Protein AF-A0A9W8E5V2-F1 (afdb_monomer_lite)

Foldseek 3Di:
DPDPVVVVVVLVVVLVVLVPCVPCPPVNLLVVLVVLLPDPDRDLCSLVSLLSSCVSPVVCLLSSLVSLLSVLVVVLVVPVSSLVSSLVSLVSSPPSNLVSLLVHPQVSNLVSCVVCVVVLVSNVVVLVPDDPVVCVVSVVVVVSSVVSVVVVVVPPPDD

Sequence (159 aa):
MEDSIGLKRTAEATTICFSMAEVYTSETLAVVLQQLTEQPKLPQLLLRHMIQSVTLHKSLTGFINGLLTRLITKKVWTLPVVWEGFIRCCDKIKPASFTTLFQLPPPQFTEVLTKCPSLIPDLQEYVANLPPAQLNRIQHLLSLLEAHTSSVTNTTGSK

Organism: NCBI:txid1520584

InterPro domains:
  IPR021850 Symplekin/Pta1 [PTHR15245] (2-148)
  IPR022075 Symplekin C-terminal [PF12295] (3-116)

Secondary structure (DSSP, 8-state):
---HHHHHHHHHHHHHHHT-TTTS-HHHHHHHHHHHHHSSS--TTHHHHHHHHHHH-GGGHHHHHHHHHHHHHTTGGGSHHHHHHHHHHHHHTTTTTHHHHTTS-HHHHHHHHHH-TTHHHHHHHHHHTS-HHHHHHHHHHHHHHHHHHHHHHTTS---

pLDDT: mean 75.38, std 14.84, range [33.12, 90.88]

Structure (mmCIF, N/CA/C/O backbone):
data_AF-A0A9W8E5V2-F1
#
_entry.id   AF-A0A9W8E5V2-F1
#
loop_
_atom_site.group_PDB
_atom_site.id
_atom_site.type_symbol
_atom_site.label_atom_id
_atom_site.label_alt_id
_atom_site.label_comp_id
_atom_site.label_asym_id
_atom_site.label_entity_id
_atom_site.label_seq_id
_atom_site.pdbx_PDB_ins_code
_atom_site.Cartn_x
_atom_site.Cartn_y
_atom_site.Cartn_z
_atom_site.occupancy
_atom_site.B_iso_or_equiv
_atom_site.auth_seq_id
_atom_site.auth_comp_id
_atom_site.auth_asym_id
_atom_site.auth_atom_id
_atom_site.pdbx_PDB_model_num
ATOM 1 N N . MET A 1 1 ? -8.021 -17.905 -18.586 1.00 36.31 1 MET A N 1
ATOM 2 C CA . MET A 1 1 ? -7.084 -18.774 -17.853 1.00 36.31 1 MET A CA 1
ATOM 3 C C . MET A 1 1 ? -5.707 -18.251 -18.213 1.00 36.31 1 MET A C 1
ATOM 5 O O . MET A 1 1 ? -5.207 -18.560 -19.281 1.00 36.31 1 MET A O 1
ATOM 9 N N . GLU A 1 2 ? -5.207 -17.277 -17.454 1.00 42.50 2 GLU A N 1
ATOM 10 C CA . GLU A 1 2 ? -3.866 -16.730 -17.684 1.00 42.50 2 GLU A CA 1
ATOM 11 C C . GLU A 1 2 ? -2.886 -17.779 -17.164 1.00 42.50 2 GLU A C 1
ATOM 13 O O . GLU A 1 2 ? -2.829 -18.054 -15.965 1.00 42.50 2 GLU A O 1
ATOM 18 N N . ASP A 1 3 ? -2.244 -18.470 -18.100 1.00 43.16 3 ASP A N 1
ATOM 19 C CA . ASP A 1 3 ? -1.488 -19.685 -17.841 1.00 43.16 3 ASP A CA 1
ATOM 20 C C . ASP A 1 3 ? -0.328 -19.397 -16.877 1.00 43.16 3 ASP A C 1
ATOM 22 O O . ASP A 1 3 ? 0.546 -18.558 -17.127 1.00 43.16 3 ASP A O 1
ATOM 26 N N . SER A 1 4 ? -0.352 -20.066 -15.726 1.00 48.00 4 SER A N 1
ATOM 27 C CA . SER A 1 4 ? 0.490 -19.794 -14.554 1.00 48.00 4 SER A CA 1
ATOM 28 C C . SER A 1 4 ? 1.993 -19.908 -14.853 1.00 48.00 4 SER A C 1
ATOM 30 O O . SER A 1 4 ? 2.825 -19.332 -14.149 1.00 48.00 4 SER A O 1
ATOM 32 N N . ILE A 1 5 ? 2.340 -20.626 -15.924 1.00 47.06 5 ILE A N 1
ATOM 33 C CA . ILE A 1 5 ? 3.703 -20.838 -16.418 1.00 47.06 5 ILE A CA 1
ATOM 34 C C . ILE A 1 5 ? 4.196 -19.625 -17.223 1.00 47.06 5 ILE A C 1
ATOM 36 O O . ILE A 1 5 ? 5.362 -19.238 -17.100 1.00 47.06 5 ILE A O 1
ATOM 40 N N . GLY A 1 6 ? 3.309 -18.976 -17.986 1.00 47.66 6 GLY A N 1
ATOM 41 C CA . GLY A 1 6 ? 3.611 -17.743 -18.717 1.00 47.66 6 GLY A CA 1
ATOM 42 C C . GLY A 1 6 ? 3.874 -16.582 -17.765 1.00 47.66 6 GLY A C 1
ATOM 43 O O . GLY A 1 6 ? 4.854 -15.865 -17.915 1.00 47.66 6 GLY A O 1
ATOM 44 N N . LEU A 1 7 ? 3.081 -16.482 -16.698 1.00 52.34 7 LEU A N 1
ATOM 45 C CA . LEU A 1 7 ? 3.163 -15.405 -15.712 1.00 52.34 7 LEU A CA 1
ATOM 46 C C . LEU A 1 7 ? 4.540 -15.328 -15.018 1.00 52.34 7 LEU A C 1
ATOM 48 O O . LEU A 1 7 ? 5.078 -14.244 -14.793 1.00 52.34 7 LEU A O 1
ATOM 52 N N . LYS A 1 8 ? 5.141 -16.486 -14.712 1.00 47.97 8 LYS A N 1
ATOM 53 C CA . LYS A 1 8 ? 6.468 -16.571 -14.082 1.00 47.97 8 LYS A CA 1
ATOM 54 C C . LYS A 1 8 ? 7.595 -16.220 -15.060 1.00 47.97 8 LYS A C 1
ATOM 56 O O . LYS A 1 8 ? 8.492 -15.469 -14.692 1.00 47.97 8 LYS A O 1
ATOM 61 N N . ARG A 1 9 ? 7.502 -16.683 -16.312 1.00 46.09 9 ARG A N 1
ATOM 62 C CA . ARG A 1 9 ? 8.473 -16.362 -17.373 1.00 46.09 9 ARG A CA 1
ATOM 63 C C . ARG A 1 9 ? 8.391 -14.904 -17.823 1.00 46.09 9 ARG A C 1
ATOM 65 O O . ARG A 1 9 ? 9.422 -14.288 -18.051 1.00 46.09 9 ARG A O 1
ATOM 72 N N . THR A 1 10 ? 7.191 -14.327 -17.896 1.00 49.00 10 THR A N 1
ATOM 73 C CA . THR A 1 10 ? 6.994 -12.895 -18.162 1.00 49.00 10 THR A CA 1
ATOM 74 C C . THR A 1 10 ? 7.559 -12.057 -17.025 1.00 49.00 10 THR A C 1
ATOM 76 O O . THR A 1 10 ? 8.243 -11.076 -17.294 1.00 49.00 10 THR A O 1
ATOM 79 N N . ALA A 1 11 ? 7.352 -12.457 -15.765 1.00 53.19 11 ALA A N 1
ATOM 80 C CA . ALA A 1 11 ? 7.976 -11.781 -14.632 1.00 53.19 11 ALA A CA 1
ATOM 81 C C . ALA A 1 11 ? 9.510 -11.815 -14.736 1.00 53.19 11 ALA A C 1
ATOM 83 O O . ALA A 1 11 ? 10.121 -10.760 -14.647 1.00 53.19 11 ALA A O 1
ATOM 84 N N . GLU A 1 12 ? 10.115 -12.977 -15.003 1.00 53.03 12 GLU A N 1
ATOM 85 C CA . GLU A 1 12 ? 11.573 -13.122 -15.162 1.00 53.03 12 GLU A CA 1
ATOM 86 C C . GLU A 1 12 ? 12.120 -12.324 -16.353 1.00 53.03 12 GLU A C 1
ATOM 88 O O . GLU A 1 12 ? 13.111 -11.614 -16.206 1.00 53.03 12 GLU A O 1
ATOM 93 N N . ALA A 1 13 ? 11.449 -12.361 -17.508 1.00 53.91 13 ALA A N 1
ATOM 94 C CA . ALA A 1 13 ? 11.829 -11.564 -18.673 1.00 53.91 13 ALA A CA 1
ATOM 95 C C . ALA A 1 13 ? 11.755 -10.063 -18.367 1.00 53.91 13 ALA A C 1
ATOM 97 O O . ALA A 1 13 ? 12.672 -9.320 -18.704 1.00 53.91 13 ALA A O 1
ATOM 98 N N . THR A 1 14 ? 10.714 -9.626 -17.653 1.00 56.97 14 THR A N 1
ATOM 99 C CA . THR A 1 14 ? 10.583 -8.224 -17.244 1.00 56.97 14 THR A CA 1
ATOM 100 C C . THR A 1 14 ? 11.678 -7.856 -16.240 1.00 56.97 14 THR A C 1
ATOM 102 O O . THR A 1 14 ? 12.272 -6.797 -16.378 1.00 56.97 14 THR A O 1
ATOM 105 N N . THR A 1 15 ? 12.024 -8.726 -15.281 1.00 56.84 15 THR A N 1
ATOM 106 C CA . THR A 1 15 ? 13.149 -8.532 -14.340 1.00 56.84 15 THR A CA 1
ATOM 107 C C . THR A 1 15 ? 14.497 -8.412 -15.059 1.00 56.84 15 THR A C 1
ATOM 109 O O . THR A 1 15 ? 15.323 -7.576 -14.687 1.00 56.84 15 THR A O 1
ATOM 112 N N . ILE A 1 16 ? 14.719 -9.201 -16.114 1.00 57.72 16 ILE A N 1
ATOM 113 C CA . ILE A 1 16 ? 15.921 -9.107 -16.953 1.00 57.72 16 ILE A CA 1
ATOM 114 C C . ILE A 1 16 ? 15.922 -7.781 -17.731 1.00 57.72 16 ILE A C 1
ATOM 116 O O . ILE A 1 16 ? 16.937 -7.091 -17.738 1.00 57.72 16 ILE A O 1
ATOM 120 N N . CYS A 1 17 ? 14.782 -7.364 -18.296 1.00 55.72 17 CYS A N 1
ATOM 121 C CA . CYS A 1 17 ? 14.640 -6.058 -18.951 1.00 55.72 17 CYS A CA 1
ATOM 122 C C . CYS A 1 17 ? 14.875 -4.891 -17.981 1.00 55.72 17 CYS A C 1
ATOM 124 O O . CYS A 1 17 ? 15.599 -3.958 -18.313 1.00 55.72 17 CYS A O 1
ATOM 126 N N . PHE A 1 18 ? 14.341 -4.974 -16.760 1.00 58.75 18 PHE A N 1
ATOM 127 C CA . PHE A 1 18 ? 14.597 -4.015 -15.684 1.00 58.75 18 PHE A CA 1
ATOM 128 C C . PHE A 1 18 ? 16.090 -3.937 -15.325 1.00 58.75 18 PHE A C 1
ATOM 130 O O . PHE A 1 18 ? 16.557 -2.881 -14.918 1.00 58.75 18 PHE A O 1
ATOM 137 N N . SER A 1 19 ? 16.853 -5.022 -15.501 1.00 56.47 19 SER A N 1
ATOM 138 C CA . SER A 1 19 ? 18.297 -5.049 -15.221 1.00 56.47 19 SER A CA 1
ATOM 139 C C . SER A 1 19 ? 19.146 -4.372 -16.312 1.00 56.47 19 SER A C 1
ATOM 141 O O . SER A 1 19 ? 20.334 -4.138 -16.096 1.00 56.47 19 SER A O 1
ATOM 143 N N . MET A 1 20 ? 18.561 -4.010 -17.463 1.00 56.78 20 MET A N 1
ATOM 144 C CA . MET A 1 20 ? 19.219 -3.224 -18.517 1.00 56.78 20 MET A CA 1
ATOM 145 C C . MET A 1 20 ? 18.978 -1.722 -18.298 1.00 56.78 20 MET A C 1
ATOM 147 O O . MET A 1 20 ? 18.173 -1.088 -18.984 1.00 56.78 20 MET A O 1
ATOM 151 N N . ALA A 1 21 ? 19.703 -1.150 -17.332 1.00 52.97 21 ALA A N 1
ATOM 152 C CA . ALA A 1 21 ? 19.577 0.248 -16.905 1.00 52.97 21 ALA A CA 1
ATOM 153 C C . ALA A 1 21 ? 19.885 1.296 -18.000 1.00 52.97 21 ALA A C 1
ATOM 155 O O . ALA A 1 21 ? 19.524 2.460 -17.845 1.00 52.97 21 ALA A O 1
ATOM 156 N N . GLU A 1 22 ? 20.517 0.894 -19.108 1.00 51.34 22 GLU A N 1
ATOM 157 C CA . GLU A 1 22 ? 20.819 1.764 -20.258 1.00 51.34 22 GLU A CA 1
ATOM 158 C C . GLU A 1 22 ? 19.613 1.993 -21.192 1.00 51.34 22 GLU A C 1
ATOM 160 O O . GLU A 1 22 ? 19.596 2.961 -21.945 1.00 51.34 22 GLU A O 1
ATOM 165 N N . VAL A 1 23 ? 18.584 1.133 -21.133 1.00 54.25 23 VAL A N 1
ATOM 166 C CA . VAL A 1 23 ? 17.399 1.192 -22.019 1.00 54.25 23 VAL A CA 1
ATOM 167 C C . VAL A 1 23 ? 16.099 1.368 -21.224 1.00 54.25 23 VAL A C 1
ATOM 169 O O . VAL A 1 23 ? 15.190 2.071 -21.661 1.00 54.25 23 VAL A O 1
ATOM 172 N N . TYR A 1 24 ? 16.008 0.781 -20.027 1.00 55.44 24 TYR A N 1
ATOM 173 C CA . TYR A 1 24 ? 14.836 0.879 -19.152 1.00 55.44 24 TYR A CA 1
ATOM 174 C C . TYR A 1 24 ? 15.073 1.883 -18.021 1.00 55.44 24 TYR A C 1
ATOM 176 O O . TYR A 1 24 ? 15.267 1.524 -16.861 1.00 55.44 24 TYR A O 1
ATOM 184 N N . THR A 1 25 ? 15.045 3.168 -18.371 1.00 66.06 25 THR A N 1
ATOM 185 C CA . THR A 1 25 ? 15.109 4.265 -17.396 1.00 66.06 25 THR A CA 1
ATOM 186 C C . THR A 1 25 ? 13.879 4.275 -16.484 1.00 66.06 25 THR A C 1
ATOM 188 O O . THR A 1 25 ? 12.804 3.784 -16.840 1.00 66.06 25 THR A O 1
ATOM 191 N N . SER A 1 26 ? 14.004 4.897 -15.308 1.00 64.25 26 SER A N 1
ATOM 192 C CA . SER A 1 26 ? 12.905 5.063 -14.345 1.00 64.25 26 SER A CA 1
ATOM 193 C C . SER A 1 26 ? 11.632 5.667 -14.955 1.00 64.25 26 SER A C 1
ATOM 195 O O . SER A 1 26 ? 10.534 5.345 -14.509 1.00 64.25 26 SER A O 1
ATOM 197 N N . GLU A 1 27 ? 11.761 6.497 -15.991 1.00 68.50 27 GLU A N 1
ATOM 198 C CA . GLU A 1 27 ? 10.636 7.101 -16.716 1.00 68.50 27 GLU A CA 1
ATOM 199 C C . GLU A 1 27 ? 9.842 6.072 -17.524 1.00 68.50 27 GLU A C 1
ATOM 201 O O . GLU A 1 27 ? 8.620 6.002 -17.398 1.00 68.50 27 GLU A O 1
ATOM 206 N N . THR A 1 28 ? 10.518 5.206 -18.282 1.00 70.38 28 THR A N 1
ATOM 207 C CA . THR A 1 28 ? 9.859 4.137 -19.049 1.00 70.38 28 THR A CA 1
ATOM 208 C C . THR A 1 28 ? 9.110 3.184 -18.119 1.00 70.38 28 THR A C 1
ATOM 210 O O . THR A 1 28 ? 7.968 2.804 -18.383 1.00 70.38 28 THR A O 1
ATOM 213 N N . LEU A 1 29 ? 9.712 2.853 -16.974 1.00 68.38 29 LEU A N 1
ATOM 214 C CA . LEU A 1 29 ? 9.083 2.002 -15.962 1.00 68.38 29 LEU A CA 1
ATOM 215 C C . LEU A 1 29 ? 7.855 2.665 -15.341 1.00 68.38 29 LEU A C 1
ATOM 217 O O . LEU A 1 29 ? 6.833 2.006 -15.141 1.00 68.38 29 LEU A O 1
ATOM 221 N N . ALA A 1 30 ? 7.934 3.969 -15.070 1.00 72.12 30 ALA A N 1
ATOM 222 C CA . ALA A 1 30 ? 6.809 4.734 -14.558 1.00 72.12 30 ALA A CA 1
ATOM 223 C C . ALA A 1 30 ? 5.637 4.737 -15.552 1.00 72.12 30 ALA A C 1
ATOM 225 O O . ALA A 1 30 ? 4.508 4.439 -15.159 1.00 72.12 30 ALA A O 1
ATOM 226 N N . VAL A 1 31 ? 5.899 4.976 -16.841 1.00 75.62 31 VAL A N 1
ATOM 227 C CA . VAL A 1 31 ? 4.868 4.952 -17.893 1.00 75.62 31 VAL A CA 1
ATOM 228 C C . VAL A 1 31 ? 4.202 3.578 -17.986 1.00 75.62 31 VAL A C 1
ATOM 230 O O . VAL A 1 31 ? 2.975 3.492 -17.985 1.00 75.62 31 VAL A O 1
ATOM 233 N N . VAL A 1 32 ? 4.981 2.492 -17.994 1.00 75.12 32 VAL A N 1
ATOM 234 C CA . VAL A 1 32 ? 4.433 1.126 -18.060 1.00 75.12 32 VAL A CA 1
ATOM 235 C C . VAL A 1 32 ? 3.567 0.817 -16.836 1.00 75.12 32 VAL A C 1
ATOM 237 O O . VAL A 1 32 ? 2.441 0.341 -16.978 1.00 75.12 32 VAL A O 1
ATOM 240 N N . LEU A 1 33 ? 4.040 1.121 -15.625 1.00 76.94 33 LEU A N 1
ATOM 241 C CA . LEU A 1 33 ? 3.274 0.882 -14.397 1.00 76.94 33 LEU A CA 1
ATOM 242 C C . LEU A 1 33 ? 2.001 1.735 -14.323 1.00 76.94 33 LEU A C 1
ATOM 244 O O . LEU A 1 33 ? 0.974 1.256 -13.835 1.00 76.94 33 LEU A O 1
ATOM 248 N N . GLN A 1 34 ? 2.042 2.969 -14.828 1.00 79.06 34 GLN A N 1
ATOM 249 C CA . GLN A 1 34 ? 0.863 3.823 -14.947 1.00 79.06 34 GLN A CA 1
ATOM 250 C C . GLN A 1 34 ? -0.163 3.215 -15.904 1.00 79.06 34 GLN A C 1
ATOM 252 O O . GLN A 1 34 ? -1.298 2.986 -15.490 1.00 79.06 34 GLN A O 1
ATOM 257 N N . GLN A 1 35 ? 0.255 2.847 -17.117 1.00 76.06 35 GLN A N 1
ATOM 258 C CA . GLN A 1 35 ? -0.611 2.219 -18.118 1.00 76.06 35 GLN A CA 1
ATOM 259 C C . GLN A 1 35 ? -1.267 0.941 -17.582 1.00 76.06 35 GLN A C 1
ATOM 261 O O . GLN A 1 35 ? -2.478 0.766 -17.699 1.00 76.06 35 GLN A O 1
ATOM 266 N N . LEU A 1 36 ? -0.503 0.077 -16.903 1.00 75.12 36 LEU A N 1
ATOM 267 C CA . LEU A 1 36 ? -1.040 -1.138 -16.278 1.00 75.12 36 LEU A CA 1
ATOM 268 C C . LEU A 1 36 ? -2.050 -0.834 -15.157 1.00 75.12 36 LEU A C 1
ATOM 270 O O . LEU A 1 36 ? -3.004 -1.586 -14.964 1.00 75.12 36 LEU A O 1
ATOM 274 N N . THR A 1 37 ? -1.863 0.268 -14.425 1.00 77.38 37 THR A N 1
ATOM 275 C CA . THR A 1 37 ? -2.801 0.722 -13.385 1.00 77.38 37 THR A CA 1
ATOM 276 C C . THR A 1 37 ? -4.083 1.295 -13.993 1.00 77.38 37 THR A C 1
ATOM 278 O O . THR A 1 37 ? -5.147 1.231 -13.373 1.00 77.38 37 THR A O 1
ATOM 281 N N . GLU A 1 38 ? -4.015 1.844 -15.205 1.00 77.62 38 GLU A N 1
ATOM 282 C CA . GLU A 1 38 ? -5.143 2.448 -15.918 1.00 77.62 38 GLU A CA 1
ATOM 283 C C . GLU A 1 38 ? -6.005 1.430 -16.672 1.00 77.62 38 GLU A C 1
ATOM 285 O O . GLU A 1 38 ? -7.177 1.714 -16.918 1.00 77.62 38 GLU A O 1
ATOM 290 N N . GLN A 1 39 ? -5.500 0.216 -16.920 1.00 72.38 39 GLN A N 1
ATOM 291 C CA . GLN A 1 39 ? -6.265 -0.844 -17.578 1.00 72.38 39 GLN A CA 1
ATOM 292 C C . GLN A 1 39 ? -7.617 -1.139 -16.885 1.00 72.38 39 GLN A C 1
ATOM 294 O O . GLN A 1 39 ? -7.733 -1.059 -15.651 1.00 72.38 39 GLN A O 1
ATOM 299 N N . PRO A 1 40 ? -8.658 -1.503 -17.666 1.00 66.56 40 PRO A N 1
ATOM 300 C CA . PRO A 1 40 ? -9.995 -1.792 -17.140 1.00 66.56 40 PRO A CA 1
ATOM 301 C C . PRO A 1 40 ? -10.026 -3.057 -16.272 1.00 66.56 40 PRO A C 1
ATOM 303 O O . PRO A 1 40 ? -10.823 -3.148 -15.342 1.00 66.56 40 PRO A O 1
ATOM 306 N N . LYS A 1 41 ? -9.136 -4.019 -16.542 1.00 70.31 41 LYS A N 1
ATOM 307 C CA . LYS A 1 41 ? -8.864 -5.168 -15.673 1.00 70.31 41 LYS A CA 1
ATOM 308 C C . LYS A 1 41 ? -7.447 -5.025 -15.140 1.00 70.31 41 LYS A C 1
ATOM 310 O O . LYS A 1 41 ? -6.512 -4.938 -15.927 1.00 70.31 41 LYS A O 1
ATOM 315 N N . LEU A 1 42 ? -7.299 -4.987 -13.817 1.00 70.62 42 LEU A N 1
ATOM 316 C CA . LEU A 1 42 ? -5.983 -4.876 -13.195 1.00 70.62 42 LEU A CA 1
ATOM 317 C C . LEU A 1 42 ? -5.196 -6.176 -13.423 1.00 70.62 42 LEU A C 1
ATOM 319 O O . LEU A 1 42 ? -5.685 -7.243 -13.038 1.00 70.62 42 LEU A O 1
ATOM 323 N N . PRO A 1 43 ? -3.991 -6.112 -14.013 1.00 73.12 43 PRO A N 1
ATOM 324 C CA . PRO A 1 43 ? -3.185 -7.303 -14.222 1.00 73.12 43 PRO A CA 1
ATOM 325 C C . PRO A 1 43 ? -2.736 -7.865 -12.871 1.00 73.12 43 PRO A C 1
ATOM 327 O O . PRO A 1 43 ? -2.250 -7.130 -12.009 1.00 73.12 43 PRO A O 1
ATOM 330 N N . GLN A 1 44 ? -2.865 -9.181 -12.680 1.00 67.81 44 GLN A N 1
ATOM 331 C CA . GLN A 1 44 ? -2.606 -9.833 -11.386 1.00 67.81 44 GLN A CA 1
ATOM 332 C C . GLN A 1 44 ? -1.175 -9.615 -10.868 1.00 67.81 44 GLN A C 1
ATOM 334 O O . GLN A 1 44 ? -0.935 -9.599 -9.663 1.00 67.81 44 GLN A O 1
ATOM 339 N N . LEU A 1 45 ? -0.216 -9.410 -11.774 1.00 69.69 45 LEU A N 1
ATOM 340 C CA . LEU A 1 45 ? 1.180 -9.162 -11.432 1.00 69.69 45 LEU A CA 1
ATOM 341 C C . LEU A 1 45 ? 1.523 -7.695 -11.160 1.00 69.69 45 LEU A C 1
ATOM 343 O O . LEU A 1 45 ? 2.678 -7.424 -10.830 1.00 69.69 45 LEU A O 1
ATOM 347 N N . LEU A 1 46 ? 0.598 -6.743 -11.323 1.00 75.56 46 LEU A N 1
ATOM 348 C CA . LEU A 1 46 ? 0.893 -5.305 -11.234 1.00 75.56 46 LEU A CA 1
ATOM 349 C C . LEU A 1 46 ? 1.726 -4.967 -9.993 1.00 75.56 46 LEU A C 1
ATOM 351 O O . LEU A 1 46 ? 2.784 -4.352 -10.081 1.00 75.56 46 LEU A O 1
ATOM 355 N N . LEU A 1 47 ? 1.298 -5.472 -8.842 1.00 78.69 47 LEU A N 1
ATOM 356 C CA . LEU A 1 47 ? 1.941 -5.194 -7.563 1.00 78.69 47 LEU A CA 1
ATOM 357 C C . LEU A 1 47 ? 3.265 -5.929 -7.374 1.00 78.69 47 LEU A C 1
ATOM 359 O O . LEU A 1 47 ? 4.163 -5.402 -6.724 1.00 78.69 47 LEU A O 1
ATOM 363 N N . ARG A 1 48 ? 3.444 -7.102 -7.997 1.00 75.38 48 ARG A N 1
ATOM 364 C CA . ARG A 1 48 ? 4.759 -7.751 -8.047 1.00 75.38 48 ARG A CA 1
ATOM 365 C C . ARG A 1 48 ? 5.745 -6.898 -8.850 1.00 75.38 48 ARG A C 1
ATOM 367 O O . ARG A 1 48 ? 6.896 -6.780 -8.441 1.00 75.38 48 ARG A O 1
ATOM 374 N N . HIS A 1 49 ? 5.314 -6.293 -9.957 1.00 76.31 49 HIS A N 1
ATOM 375 C CA . HIS A 1 49 ? 6.158 -5.373 -10.724 1.00 76.31 49 HIS A CA 1
ATOM 376 C C . HIS A 1 49 ? 6.474 -4.109 -9.920 1.00 76.31 49 HIS A C 1
ATOM 378 O O . HIS A 1 49 ? 7.640 -3.754 -9.818 1.00 76.31 49 HIS A O 1
ATOM 384 N N . MET A 1 50 ? 5.486 -3.504 -9.251 1.00 78.38 50 MET A N 1
ATOM 385 C CA . MET A 1 50 ? 5.707 -2.337 -8.384 1.00 78.38 50 MET A CA 1
ATOM 386 C C . MET A 1 50 ? 6.730 -2.616 -7.269 1.00 78.38 50 MET A C 1
ATOM 388 O O . MET A 1 50 ? 7.663 -1.838 -7.087 1.00 78.38 50 MET A O 1
ATOM 392 N N . ILE A 1 51 ? 6.609 -3.749 -6.564 1.00 80.38 51 ILE A N 1
ATOM 393 C CA . ILE A 1 51 ? 7.559 -4.145 -5.508 1.00 80.38 51 ILE A CA 1
ATOM 394 C C . ILE A 1 51 ? 8.976 -4.320 -6.076 1.00 80.38 51 ILE A C 1
ATOM 396 O O . ILE A 1 51 ? 9.946 -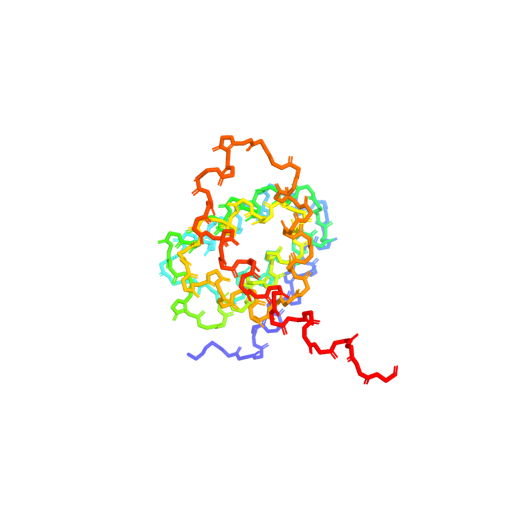3.852 -5.475 1.00 80.38 51 ILE A O 1
ATOM 400 N N . GLN A 1 52 ? 9.109 -4.973 -7.234 1.00 76.44 52 GLN A N 1
ATOM 401 C CA . GLN A 1 52 ? 10.406 -5.158 -7.891 1.00 76.44 52 GLN A CA 1
ATOM 402 C C . GLN A 1 52 ? 11.015 -3.824 -8.335 1.00 76.44 52 GLN A C 1
ATOM 404 O O . GLN A 1 52 ? 12.185 -3.572 -8.054 1.00 76.44 52 GLN A O 1
ATOM 409 N N . SER A 1 53 ? 10.223 -2.936 -8.939 1.00 74.00 53 SER A N 1
ATOM 410 C CA . SER A 1 53 ? 10.692 -1.620 -9.377 1.00 74.00 53 SER A CA 1
ATOM 411 C C . SER A 1 53 ? 11.200 -0.765 -8.214 1.00 74.00 53 SER A C 1
ATOM 413 O O . SER A 1 53 ? 12.235 -0.129 -8.362 1.00 74.00 53 SER A O 1
ATOM 415 N N . VAL A 1 54 ? 10.556 -0.790 -7.038 1.00 76.94 54 VAL A N 1
ATOM 416 C CA . VAL A 1 54 ? 11.059 -0.062 -5.848 1.00 76.94 54 VAL A CA 1
ATOM 417 C C . VAL A 1 54 ? 12.273 -0.742 -5.214 1.00 76.94 54 VAL A C 1
ATOM 419 O O . VAL A 1 54 ? 13.094 -0.092 -4.564 1.00 76.94 54 VAL A O 1
ATOM 422 N N . THR A 1 55 ? 12.405 -2.057 -5.381 1.00 77.94 55 THR A N 1
ATOM 423 C CA . THR A 1 55 ? 13.596 -2.782 -4.922 1.00 77.94 55 THR A CA 1
ATOM 424 C C . THR A 1 55 ? 14.815 -2.398 -5.757 1.00 77.94 55 THR A C 1
ATOM 426 O O . THR A 1 55 ? 15.888 -2.208 -5.192 1.00 77.94 55 THR A O 1
ATOM 429 N N . LEU A 1 56 ? 14.631 -2.216 -7.067 1.00 73.81 56 LEU A N 1
ATOM 430 C CA . LEU A 1 56 ? 15.696 -1.845 -7.995 1.00 73.81 56 LEU A CA 1
ATOM 431 C C . LEU A 1 56 ? 15.986 -0.335 -8.010 1.00 73.81 56 LEU A C 1
ATOM 433 O O . LEU A 1 56 ? 17.142 0.076 -7.986 1.00 73.81 56 LEU A O 1
ATOM 437 N N . HIS A 1 57 ? 14.945 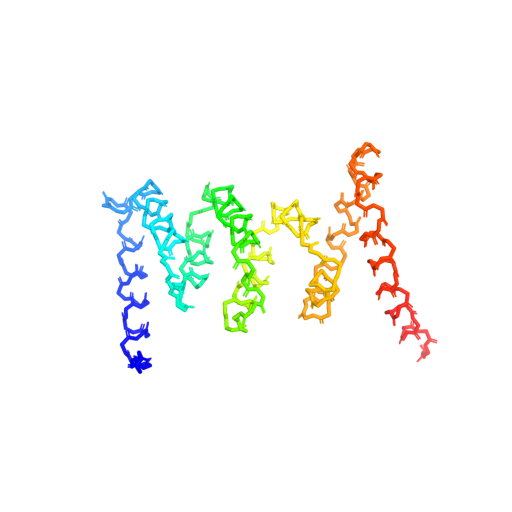0.500 -7.999 1.00 74.25 57 HIS A N 1
ATOM 438 C CA . HIS A 1 57 ? 15.047 1.957 -8.067 1.00 74.25 57 HIS A CA 1
ATOM 439 C C . HIS A 1 57 ? 14.253 2.613 -6.938 1.00 74.25 57 HIS A C 1
ATOM 441 O O . HIS A 1 57 ? 13.056 2.890 -7.050 1.00 74.25 57 HIS A O 1
ATOM 447 N N . LYS A 1 58 ? 14.944 2.939 -5.843 1.00 77.31 58 LYS A N 1
ATOM 448 C CA . LYS A 1 58 ? 14.344 3.619 -4.682 1.00 77.31 58 LYS A CA 1
ATOM 449 C C . LYS A 1 58 ? 13.742 4.988 -5.022 1.00 77.31 58 LYS A C 1
ATOM 451 O O . LYS A 1 58 ? 12.799 5.404 -4.351 1.00 77.31 58 LYS A O 1
ATOM 456 N N . SER A 1 59 ? 14.213 5.649 -6.082 1.00 79.00 59 SER A N 1
ATOM 457 C CA . SER A 1 59 ? 13.660 6.914 -6.591 1.00 79.00 59 SER A CA 1
ATOM 458 C C . SER A 1 59 ?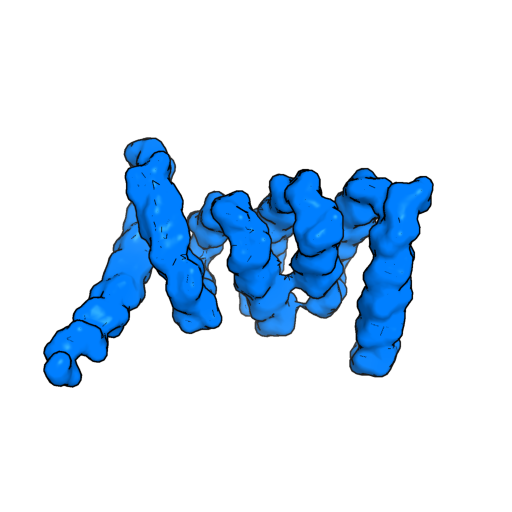 12.187 6.812 -7.013 1.00 79.00 59 SER A C 1
ATOM 460 O O . SER A 1 59 ? 11.461 7.799 -6.933 1.00 79.00 59 SER A O 1
ATOM 462 N N . LEU A 1 60 ? 11.706 5.620 -7.387 1.00 75.94 60 LEU A N 1
ATOM 463 C CA . LEU A 1 60 ? 10.315 5.397 -7.796 1.00 75.94 60 LEU A CA 1
ATOM 464 C C . LEU A 1 60 ? 9.333 5.302 -6.622 1.00 75.94 60 LEU A C 1
ATOM 466 O O . LEU A 1 60 ? 8.125 5.276 -6.844 1.00 75.94 60 LEU A O 1
ATOM 470 N N . THR A 1 61 ? 9.811 5.285 -5.375 1.00 84.19 61 THR A N 1
ATOM 471 C CA . THR A 1 61 ? 8.975 5.118 -4.174 1.00 84.19 61 THR A CA 1
ATOM 472 C C . THR A 1 61 ? 7.784 6.083 -4.136 1.00 84.19 61 THR A C 1
ATOM 474 O O . THR A 1 61 ? 6.650 5.655 -3.917 1.00 84.19 61 THR A O 1
ATOM 477 N N . GLY A 1 62 ? 8.012 7.374 -4.407 1.00 83.50 62 GLY A N 1
ATOM 478 C CA . GLY A 1 62 ? 6.945 8.382 -4.414 1.00 83.50 62 GLY A CA 1
ATOM 479 C C . GLY A 1 62 ? 5.926 8.169 -5.536 1.00 83.50 62 GLY A C 1
ATOM 480 O O . GLY A 1 62 ? 4.720 8.274 -5.313 1.00 83.50 62 GLY A O 1
ATOM 481 N N . PHE A 1 63 ? 6.397 7.791 -6.726 1.00 82.88 63 PHE A N 1
ATOM 482 C CA . PHE A 1 63 ? 5.535 7.488 -7.867 1.00 82.88 63 PHE A CA 1
ATOM 483 C C . PHE A 1 63 ? 4.642 6.268 -7.596 1.00 82.88 63 PHE A C 1
ATOM 485 O O . PHE A 1 63 ? 3.430 6.322 -7.804 1.00 82.88 63 PHE A O 1
ATOM 492 N N . ILE A 1 64 ? 5.219 5.193 -7.051 1.00 85.88 64 ILE A N 1
ATOM 493 C CA . ILE A 1 64 ? 4.475 3.987 -6.675 1.00 85.88 64 ILE A CA 1
ATOM 494 C C . ILE A 1 64 ? 3.451 4.295 -5.590 1.00 85.88 64 ILE A C 1
ATOM 496 O O . ILE A 1 64 ? 2.314 3.850 -5.706 1.00 85.88 64 ILE A O 1
ATOM 500 N N . ASN A 1 65 ? 3.798 5.107 -4.589 1.00 88.00 65 ASN A N 1
ATOM 501 C CA . ASN A 1 65 ? 2.832 5.547 -3.585 1.00 88.00 65 ASN A CA 1
ATOM 502 C C . ASN A 1 65 ? 1.626 6.276 -4.217 1.00 88.00 65 ASN A C 1
ATOM 504 O O . ASN A 1 65 ? 0.477 6.038 -3.838 1.00 88.00 65 ASN A O 1
ATOM 508 N N . GLY A 1 66 ? 1.872 7.098 -5.243 1.00 87.12 66 GLY A N 1
ATOM 509 C CA . GLY A 1 66 ? 0.819 7.730 -6.040 1.00 87.12 66 GLY A CA 1
ATOM 510 C C . GLY A 1 66 ? -0.060 6.723 -6.793 1.00 87.12 66 GLY A C 1
ATOM 511 O O . GLY A 1 66 ? -1.284 6.868 -6.815 1.00 87.12 66 GLY A O 1
ATOM 512 N N . LEU A 1 67 ? 0.526 5.665 -7.364 1.00 87.38 67 LEU A N 1
ATOM 513 C CA . LEU A 1 67 ? -0.242 4.586 -7.997 1.00 87.38 67 LEU A CA 1
ATOM 514 C C . LEU A 1 67 ? -1.064 3.789 -6.975 1.00 87.38 67 LEU A C 1
ATOM 516 O O . LEU A 1 67 ? -2.237 3.522 -7.230 1.00 87.38 67 LEU A O 1
ATOM 520 N N . LEU A 1 68 ? -0.502 3.472 -5.804 1.00 87.94 68 LEU A N 1
ATOM 521 C CA . LEU A 1 68 ? -1.231 2.819 -4.712 1.00 87.94 68 LEU A CA 1
ATOM 522 C C . LEU A 1 68 ? -2.438 3.659 -4.271 1.00 87.94 68 LEU A C 1
ATOM 524 O O . LEU A 1 68 ? -3.526 3.118 -4.096 1.00 87.94 68 LEU A O 1
ATOM 528 N N . THR A 1 69 ? -2.293 4.983 -4.182 1.00 88.38 69 THR A N 1
ATOM 529 C CA . THR A 1 69 ? -3.423 5.878 -3.880 1.00 88.38 69 THR A CA 1
ATOM 530 C C . THR A 1 69 ? -4.542 5.747 -4.922 1.00 88.38 69 THR A C 1
ATOM 532 O O . THR A 1 69 ? -5.712 5.625 -4.568 1.00 88.38 69 THR A O 1
ATOM 535 N N . ARG A 1 70 ? -4.209 5.673 -6.218 1.00 86.88 70 ARG A N 1
ATOM 536 C CA . ARG A 1 70 ? -5.208 5.448 -7.285 1.00 86.88 70 ARG A CA 1
ATOM 537 C C . ARG A 1 70 ? -5.868 4.069 -7.192 1.00 86.88 70 ARG A C 1
ATOM 539 O O . ARG A 1 70 ? -7.056 3.928 -7.487 1.00 86.88 70 ARG A O 1
ATOM 546 N N . LEU A 1 71 ? -5.118 3.048 -6.773 1.00 85.25 71 LEU A N 1
ATOM 547 C CA . LEU A 1 71 ? -5.646 1.699 -6.555 1.00 85.25 71 LEU A CA 1
ATOM 548 C C . LEU A 1 71 ? -6.717 1.670 -5.450 1.00 85.25 71 LEU A C 1
ATOM 550 O O . LEU A 1 71 ? -7.698 0.935 -5.581 1.00 85.25 71 LEU A O 1
ATOM 554 N N . ILE A 1 72 ? -6.603 2.512 -4.417 1.00 87.69 72 ILE A N 1
ATOM 555 C CA . ILE A 1 72 ? -7.655 2.667 -3.396 1.00 87.69 72 ILE A CA 1
ATOM 556 C C . ILE A 1 72 ? -8.968 3.118 -4.044 1.00 87.69 72 ILE A C 1
ATOM 558 O O . ILE A 1 72 ? -10.012 2.515 -3.797 1.00 87.69 72 ILE A O 1
ATOM 562 N N . THR A 1 73 ? -8.928 4.111 -4.939 1.00 85.69 73 THR A N 1
ATOM 563 C CA . THR A 1 73 ? -10.122 4.592 -5.658 1.00 85.69 73 THR A CA 1
ATOM 564 C C . THR A 1 73 ? -10.765 3.497 -6.515 1.00 85.69 73 THR A C 1
ATOM 566 O O . THR A 1 73 ? -11.987 3.453 -6.650 1.00 85.69 73 THR A O 1
ATOM 569 N N . LYS A 1 74 ? -9.963 2.561 -7.043 1.00 83.56 74 LYS A N 1
ATOM 570 C CA . LYS A 1 74 ? -10.433 1.385 -7.797 1.00 83.56 74 LYS A CA 1
ATOM 571 C C . LYS A 1 74 ? -10.917 0.219 -6.918 1.00 83.56 74 LYS A C 1
ATOM 573 O O . LYS A 1 74 ? -11.268 -0.826 -7.459 1.00 83.56 74 LYS A O 1
ATOM 578 N N . LYS A 1 75 ? -10.967 0.371 -5.589 1.00 85.19 75 LYS A N 1
ATOM 579 C CA . LYS A 1 75 ? -11.409 -0.663 -4.636 1.00 85.19 75 LYS A CA 1
ATOM 580 C C . LYS A 1 75 ? -10.656 -1.990 -4.793 1.00 85.19 75 LYS A C 1
ATOM 582 O O . LYS A 1 75 ? -11.267 -3.058 -4.879 1.00 85.19 75 LYS A O 1
ATOM 587 N N . VAL A 1 76 ? -9.322 -1.940 -4.814 1.00 86.25 76 VAL A N 1
ATOM 588 C CA . VAL A 1 76 ? -8.471 -3.138 -4.991 1.00 86.25 76 VAL A CA 1
ATOM 589 C C . VAL A 1 76 ? -8.708 -4.261 -3.983 1.00 86.25 76 VAL A C 1
ATOM 591 O O . VAL A 1 76 ? -8.434 -5.413 -4.300 1.00 86.25 76 VAL A O 1
ATOM 594 N N . TRP A 1 77 ? -9.272 -3.960 -2.812 1.00 88.00 77 TRP A N 1
ATOM 595 C CA . TRP A 1 77 ? -9.671 -4.960 -1.814 1.00 88.00 77 TRP A CA 1
ATOM 596 C C . TRP A 1 77 ? -10.746 -5.942 -2.306 1.00 88.00 77 TRP A C 1
ATOM 598 O O . TRP A 1 77 ? -10.936 -6.992 -1.706 1.00 88.00 77 TRP A O 1
ATOM 608 N N . THR A 1 78 ? -11.438 -5.644 -3.409 1.00 86.75 78 THR A N 1
ATOM 609 C CA . THR A 1 78 ? -12.378 -6.582 -4.054 1.00 86.75 78 THR A CA 1
ATOM 610 C C . THR A 1 78 ? -11.677 -7.756 -4.746 1.00 86.75 78 THR A C 1
ATOM 612 O O . THR A 1 78 ? -12.309 -8.774 -5.025 1.00 86.75 78 THR A O 1
ATOM 615 N N . LEU A 1 79 ? -10.373 -7.634 -5.014 1.00 84.88 79 LEU A N 1
ATOM 616 C CA . LEU A 1 79 ? -9.558 -8.642 -5.682 1.00 84.88 79 LEU A CA 1
ATOM 617 C C . LEU A 1 79 ? -8.511 -9.178 -4.693 1.00 84.88 79 LEU A C 1
ATOM 619 O O . LEU A 1 79 ? -7.492 -8.521 -4.490 1.00 84.88 79 LEU A O 1
ATOM 623 N N . PRO A 1 80 ? -8.686 -10.373 -4.102 1.00 83.69 80 PRO A N 1
ATOM 624 C CA . PRO A 1 80 ? -7.856 -10.835 -2.984 1.00 83.69 80 PRO A CA 1
ATOM 625 C C . PRO A 1 80 ? -6.363 -10.944 -3.329 1.00 83.69 80 PRO A C 1
ATOM 627 O O . PRO A 1 80 ? -5.512 -10.584 -2.520 1.00 83.69 80 PRO A O 1
ATOM 630 N N . VAL A 1 81 ? -6.035 -11.371 -4.554 1.00 83.25 81 VAL A N 1
ATOM 631 C CA . VAL A 1 81 ? -4.644 -11.491 -5.030 1.00 83.25 81 VAL A CA 1
ATOM 632 C C . VAL A 1 81 ? -3.969 -10.120 -5.149 1.00 83.25 81 VAL A C 1
ATOM 634 O O . VAL A 1 81 ? -2.830 -9.936 -4.723 1.00 83.25 81 VAL A O 1
ATOM 637 N N . VAL A 1 82 ? -4.682 -9.139 -5.710 1.00 83.62 82 VAL A N 1
ATOM 638 C CA . VAL A 1 82 ? -4.197 -7.757 -5.842 1.00 83.62 82 VAL A CA 1
ATOM 639 C C . VAL A 1 82 ? -4.122 -7.117 -4.459 1.00 83.62 82 VAL A C 1
ATOM 641 O O . VAL A 1 82 ? -3.151 -6.456 -4.126 1.00 83.62 82 VAL A O 1
ATOM 644 N N . TRP A 1 83 ? -5.101 -7.358 -3.601 1.00 89.25 83 TRP A N 1
ATOM 645 C CA . TRP A 1 83 ? -5.101 -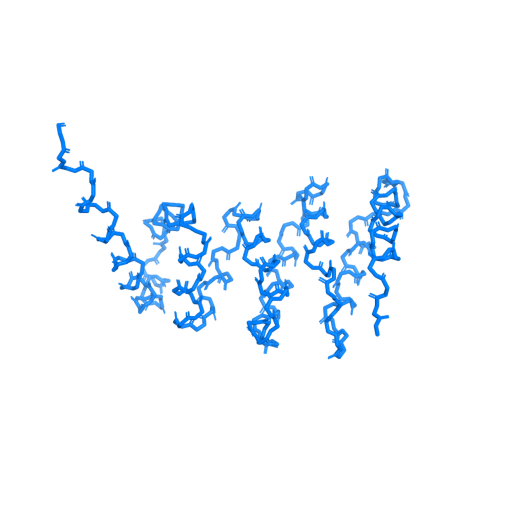6.817 -2.253 1.00 89.25 83 TRP A CA 1
ATOM 646 C C . TRP A 1 83 ? -3.907 -7.292 -1.418 1.00 89.25 83 TRP A C 1
ATOM 648 O O . TRP A 1 83 ? -3.243 -6.487 -0.767 1.00 89.25 83 TRP A O 1
ATOM 658 N N . GLU A 1 84 ? -3.547 -8.572 -1.505 1.00 87.00 84 GLU A N 1
ATOM 659 C CA . GLU A 1 84 ? -2.357 -9.081 -0.824 1.00 87.00 84 GLU A CA 1
ATOM 660 C C . GLU A 1 84 ? -1.070 -8.416 -1.339 1.00 87.00 84 GLU A C 1
ATOM 662 O O . GLU A 1 84 ? -0.207 -8.015 -0.554 1.00 87.00 84 GLU A O 1
ATOM 667 N N . GLY A 1 85 ? -0.952 -8.236 -2.659 1.00 86.81 85 GLY A N 1
ATOM 668 C CA . GLY A 1 85 ? 0.170 -7.508 -3.249 1.00 86.81 85 GLY A CA 1
ATOM 669 C C . GLY A 1 85 ? 0.224 -6.041 -2.808 1.00 86.81 85 GLY A C 1
ATOM 670 O O . GLY A 1 85 ? 1.316 -5.511 -2.613 1.00 86.81 85 GLY A O 1
ATOM 671 N N . PHE A 1 86 ? -0.933 -5.400 -2.612 1.00 89.12 86 PHE A N 1
ATOM 672 C CA . PHE A 1 86 ? -1.047 -4.017 -2.157 1.00 89.12 86 PHE A CA 1
ATOM 673 C C . PHE A 1 86 ? -0.466 -3.878 -0.754 1.00 89.12 86 PHE A C 1
ATOM 675 O O . PHE A 1 86 ? 0.424 -3.058 -0.547 1.00 89.12 86 PHE A O 1
ATOM 682 N N . ILE A 1 87 ? -0.877 -4.750 0.172 1.00 90.88 87 ILE A N 1
ATOM 683 C CA . ILE A 1 87 ? -0.376 -4.765 1.553 1.00 90.88 87 ILE A CA 1
ATOM 684 C C . ILE A 1 87 ? 1.145 -4.958 1.580 1.00 90.88 87 ILE A C 1
ATOM 686 O O . ILE A 1 87 ? 1.860 -4.196 2.231 1.00 90.88 87 ILE A O 1
ATOM 690 N N . ARG A 1 88 ? 1.663 -5.929 0.816 1.00 88.81 88 ARG A N 1
ATOM 691 C CA . ARG A 1 88 ? 3.112 -6.179 0.720 1.00 88.81 88 ARG A CA 1
ATOM 692 C C . ARG A 1 88 ? 3.869 -4.993 0.122 1.00 88.81 88 ARG A C 1
ATOM 694 O O . ARG A 1 88 ? 4.982 -4.696 0.550 1.00 88.81 88 ARG A O 1
ATOM 701 N N . CYS A 1 89 ? 3.285 -4.316 -0.866 1.00 88.06 89 CYS A N 1
ATOM 702 C CA . CYS A 1 89 ? 3.887 -3.126 -1.456 1.00 88.06 89 CYS A CA 1
ATOM 703 C C . CYS A 1 89 ? 3.919 -1.973 -0.450 1.00 88.06 89 CYS A C 1
ATOM 705 O O . CYS A 1 89 ? 4.949 -1.316 -0.331 1.00 88.06 89 CYS A O 1
ATOM 707 N N . CYS A 1 90 ? 2.843 -1.768 0.314 1.00 89.44 90 CYS A N 1
ATOM 708 C CA . CYS A 1 90 ? 2.804 -0.780 1.387 1.00 89.44 90 CYS A CA 1
ATOM 709 C C . CYS A 1 90 ? 3.896 -1.030 2.434 1.00 89.44 90 CYS A C 1
ATOM 711 O O . CYS A 1 90 ? 4.591 -0.086 2.796 1.00 89.44 90 CYS A O 1
ATOM 713 N N . ASP A 1 91 ? 4.110 -2.276 2.863 1.00 88.94 91 ASP A N 1
ATOM 714 C CA . ASP A 1 91 ? 5.200 -2.618 3.789 1.00 88.94 91 ASP A CA 1
ATOM 715 C C . ASP A 1 91 ? 6.589 -2.326 3.199 1.00 88.94 91 ASP A C 1
ATOM 717 O O . ASP A 1 91 ? 7.459 -1.774 3.871 1.00 88.94 91 ASP A O 1
ATOM 721 N N . LYS A 1 92 ? 6.801 -2.602 1.909 1.00 86.31 92 LYS A N 1
ATOM 722 C CA . LYS A 1 92 ? 8.103 -2.361 1.269 1.00 86.31 92 LYS A CA 1
ATOM 723 C C . LYS A 1 92 ? 8.458 -0.902 1.045 1.00 86.31 92 LYS A C 1
ATOM 725 O O . LYS A 1 92 ? 9.648 -0.598 0.969 1.00 86.31 92 LYS A O 1
ATOM 730 N N . ILE A 1 93 ? 7.468 -0.025 0.922 1.00 86.00 93 ILE A N 1
ATOM 731 C CA . ILE A 1 93 ? 7.701 1.395 0.641 1.00 86.00 93 ILE A CA 1
ATOM 732 C C . ILE A 1 93 ? 7.524 2.297 1.866 1.00 86.00 93 ILE A C 1
ATOM 734 O O . ILE A 1 93 ? 7.440 3.519 1.724 1.00 86.00 93 ILE A O 1
ATOM 738 N N . LYS A 1 94 ? 7.462 1.715 3.070 1.00 86.06 94 LYS A N 1
ATOM 739 C CA . LYS A 1 94 ? 7.479 2.479 4.321 1.00 86.06 94 LYS A CA 1
ATOM 740 C C . LYS A 1 94 ? 8.653 3.472 4.346 1.00 86.06 94 LYS A C 1
ATOM 742 O O . LYS A 1 94 ? 9.740 3.124 3.879 1.00 86.06 94 LYS A O 1
ATOM 747 N N . PRO A 1 95 ? 8.466 4.686 4.891 1.00 85.31 95 PRO A N 1
ATOM 748 C CA . PRO A 1 95 ? 7.234 5.227 5.487 1.00 85.31 95 PRO A CA 1
ATOM 749 C C . PRO A 1 95 ? 6.278 5.894 4.475 1.00 85.31 95 PRO A C 1
ATOM 751 O O . PRO A 1 95 ? 5.205 6.359 4.853 1.00 85.31 95 PRO A O 1
ATOM 754 N N . ALA A 1 96 ? 6.629 5.958 3.184 1.00 85.62 96 ALA A N 1
ATOM 755 C CA . ALA A 1 96 ? 5.862 6.710 2.183 1.00 85.62 96 ALA A CA 1
ATOM 756 C C . ALA A 1 96 ? 4.409 6.214 2.034 1.00 85.62 96 ALA A C 1
ATOM 758 O O . ALA A 1 96 ? 3.498 7.014 1.818 1.00 85.62 96 ALA A O 1
ATOM 759 N N . SER A 1 97 ? 4.187 4.908 2.207 1.00 88.44 97 SER A N 1
ATOM 760 C CA . SER A 1 97 ? 2.873 4.254 2.134 1.00 88.44 97 SER A CA 1
ATOM 761 C C . SER A 1 97 ? 1.884 4.649 3.226 1.00 88.44 97 SER A C 1
ATOM 763 O O . SER A 1 97 ? 0.689 4.445 3.027 1.00 88.44 97 SER A O 1
ATOM 765 N N . PHE A 1 98 ? 2.317 5.198 4.362 1.00 88.38 98 PHE A N 1
ATOM 766 C CA . PHE A 1 98 ? 1.422 5.442 5.503 1.00 88.38 98 PHE A CA 1
ATOM 767 C C . PHE A 1 98 ? 0.318 6.444 5.187 1.00 88.38 98 PHE A C 1
ATOM 769 O O . PHE A 1 98 ? -0.848 6.205 5.492 1.00 88.38 98 PHE A O 1
ATOM 776 N N . THR A 1 99 ? 0.658 7.503 4.457 1.00 86.19 99 THR A N 1
ATOM 777 C CA . THR A 1 99 ? -0.320 8.474 3.943 1.00 86.19 99 THR A CA 1
ATOM 778 C C . THR A 1 99 ? -1.378 7.833 3.040 1.00 86.19 99 THR A C 1
ATOM 780 O O . THR A 1 99 ? -2.532 8.256 3.033 1.00 86.19 99 THR A O 1
ATOM 783 N N . THR A 1 100 ? -1.009 6.788 2.300 1.00 89.25 100 THR A N 1
ATOM 784 C CA . THR A 1 100 ? -1.922 6.008 1.459 1.00 89.25 100 THR A CA 1
ATOM 785 C C . THR A 1 100 ? -2.764 5.053 2.301 1.00 89.25 100 THR A C 1
ATOM 787 O O . THR A 1 100 ? -3.969 4.958 2.088 1.00 89.25 100 THR A O 1
ATOM 790 N N . LEU A 1 101 ? -2.178 4.399 3.311 1.00 88.88 101 LEU A N 1
ATOM 791 C CA . LEU A 1 101 ? -2.919 3.534 4.234 1.00 88.88 101 LEU A CA 1
ATOM 792 C C . LEU A 1 101 ? -4.011 4.301 4.990 1.00 88.88 101 LEU A C 1
ATOM 794 O O . LEU A 1 101 ? -5.108 3.777 5.146 1.00 88.88 101 LEU A O 1
ATOM 798 N N . PHE A 1 102 ? -3.761 5.552 5.384 1.00 87.75 102 PHE A N 1
ATOM 799 C CA . PHE A 1 102 ? -4.770 6.388 6.046 1.00 87.75 102 PHE A CA 1
ATOM 800 C C . PHE A 1 102 ? -5.938 6.818 5.146 1.00 87.75 102 PHE A C 1
ATOM 802 O O . PHE A 1 102 ? -6.940 7.319 5.647 1.00 87.75 102 PHE A O 1
ATOM 809 N N . GLN A 1 103 ? -5.834 6.637 3.828 1.00 87.06 103 GLN A N 1
ATOM 810 C CA . GLN A 1 103 ? -6.941 6.882 2.898 1.00 87.06 103 GLN A CA 1
ATOM 811 C C . GLN A 1 103 ? -7.848 5.656 2.729 1.00 87.06 103 GLN A C 1
ATOM 813 O O . GLN A 1 103 ? -8.891 5.748 2.078 1.00 87.06 103 GLN A O 1
ATOM 818 N N . LEU A 1 104 ? -7.460 4.501 3.279 1.00 88.06 104 LEU A N 1
ATOM 819 C CA . LEU A 1 104 ? -8.288 3.303 3.246 1.00 88.06 104 LEU A CA 1
ATOM 820 C C . LEU A 1 104 ? -9.514 3.470 4.150 1.00 88.06 104 LEU A C 1
ATOM 822 O O . LEU A 1 104 ? -9.422 4.096 5.208 1.00 88.06 104 LEU A O 1
ATOM 826 N N . PRO A 1 105 ? -10.656 2.857 3.794 1.00 87.81 105 PRO A N 1
ATOM 827 C CA . PRO A 1 105 ? -11.782 2.827 4.706 1.00 87.81 105 PRO A CA 1
ATOM 828 C C . PRO A 1 105 ? -11.454 1.991 5.963 1.00 87.81 105 PRO A C 1
ATOM 830 O O . PRO A 1 105 ? -10.638 1.063 5.896 1.00 87.81 105 PRO A O 1
ATOM 833 N N . PRO A 1 106 ? -12.121 2.266 7.101 1.00 86.44 106 PRO A N 1
ATOM 834 C CA . PRO A 1 106 ? -11.837 1.633 8.391 1.00 86.44 106 PRO A CA 1
ATOM 835 C C . PRO A 1 106 ? -11.733 0.095 8.372 1.00 86.44 106 PRO A C 1
ATOM 837 O O . PRO A 1 106 ? -10.748 -0.427 8.896 1.00 86.44 106 PRO A O 1
ATOM 840 N N . PRO A 1 107 ? -12.661 -0.662 7.739 1.00 88.62 107 PRO A N 1
ATOM 841 C CA . PRO A 1 107 ? -12.568 -2.122 7.744 1.00 88.62 107 PRO A CA 1
ATOM 842 C C . PRO A 1 107 ? -11.351 -2.642 6.971 1.00 88.62 107 PRO A C 1
ATOM 844 O O . PRO A 1 107 ? -10.745 -3.631 7.376 1.00 88.62 107 PRO A O 1
ATOM 847 N N . GLN A 1 108 ? -10.950 -1.971 5.885 1.00 90.12 108 GLN A N 1
ATOM 848 C CA . GLN A 1 108 ? -9.757 -2.360 5.130 1.00 90.12 108 GLN A CA 1
ATOM 849 C C . GLN A 1 108 ? -8.487 -2.032 5.908 1.00 90.12 108 GLN A C 1
ATOM 851 O O . GLN A 1 108 ? -7.568 -2.843 5.912 1.00 90.12 108 GLN A O 1
ATOM 856 N N . PHE A 1 109 ? -8.439 -0.885 6.589 1.00 89.38 109 PHE A N 1
ATOM 857 C CA . PHE A 1 109 ? -7.303 -0.520 7.434 1.00 89.38 109 PHE A CA 1
ATOM 858 C C . PHE A 1 109 ? -7.076 -1.554 8.549 1.00 89.38 109 PHE A C 1
ATOM 860 O O . PHE A 1 109 ? -5.968 -2.064 8.693 1.00 89.38 109 PHE A O 1
ATOM 867 N N . THR A 1 110 ? -8.137 -1.957 9.255 1.00 87.56 110 THR A N 1
ATOM 868 C CA . THR A 1 110 ? -8.100 -3.055 10.238 1.00 87.56 110 THR A CA 1
ATOM 869 C C . THR A 1 110 ? -7.592 -4.367 9.632 1.00 87.56 110 THR A C 1
ATOM 871 O O . THR A 1 110 ? -6.772 -5.058 10.243 1.00 87.56 110 THR A O 1
ATOM 874 N N . GLU A 1 111 ? -8.014 -4.709 8.411 1.00 89.88 111 GLU A N 1
ATOM 875 C CA . GLU A 1 111 ? -7.511 -5.905 7.732 1.00 89.88 111 GLU A CA 1
ATOM 876 C C . GLU A 1 111 ? -6.005 -5.810 7.434 1.00 89.88 111 GLU A C 1
ATOM 878 O O . GLU A 1 111 ? -5.283 -6.788 7.633 1.00 89.88 111 GLU A O 1
ATOM 883 N N . VAL A 1 112 ? -5.505 -4.638 7.019 1.00 90.31 112 VAL A N 1
ATOM 884 C CA . VAL A 1 112 ? -4.064 -4.410 6.813 1.00 90.31 112 VAL A CA 1
ATOM 885 C C . VAL A 1 112 ? -3.286 -4.645 8.107 1.00 90.31 112 VAL A C 1
ATOM 887 O O . VAL A 1 112 ? -2.297 -5.378 8.083 1.00 90.31 112 VAL A O 1
ATOM 890 N N . LEU A 1 113 ? -3.742 -4.080 9.229 1.00 88.00 113 LEU A N 1
ATOM 891 C CA . LEU A 1 113 ? -3.093 -4.260 10.534 1.00 88.00 113 LEU A CA 1
ATOM 892 C C . LEU A 1 113 ? -3.101 -5.728 10.980 1.00 88.00 113 LEU A C 1
ATOM 894 O O . LEU A 1 113 ? -2.114 -6.219 11.519 1.00 88.00 113 LEU A O 1
ATOM 898 N N . THR A 1 114 ? -4.190 -6.445 10.696 1.00 88.44 114 THR A N 1
ATOM 899 C CA . THR A 1 114 ? -4.327 -7.872 11.022 1.00 88.44 114 THR A CA 1
ATOM 900 C C . THR A 1 114 ? -3.396 -8.740 10.171 1.00 88.44 114 THR A C 1
ATOM 902 O O . THR A 1 114 ? -2.764 -9.663 10.681 1.00 88.44 114 THR A O 1
ATOM 905 N N . LYS A 1 115 ? -3.286 -8.456 8.867 1.00 87.31 115 LYS A N 1
ATOM 906 C CA . LYS A 1 115 ? -2.439 -9.230 7.944 1.00 87.31 115 LYS A CA 1
ATOM 907 C C . LYS A 1 115 ? -0.958 -8.886 8.043 1.00 87.31 115 LYS A C 1
ATOM 909 O O . LYS A 1 115 ? -0.121 -9.722 7.714 1.00 87.31 115 LYS A O 1
ATOM 914 N N . CYS A 1 116 ? -0.629 -7.665 8.449 1.00 86.81 116 CYS A N 1
ATOM 915 C CA . CYS A 1 116 ? 0.740 -7.181 8.532 1.00 86.81 116 CYS A CA 1
ATOM 916 C C . CYS A 1 116 ? 0.964 -6.447 9.867 1.00 86.81 116 CYS A C 1
ATOM 918 O O . CYS A 1 116 ? 1.086 -5.220 9.893 1.00 86.81 116 CYS A O 1
ATOM 920 N N . PRO A 1 117 ? 1.041 -7.189 10.990 1.00 86.44 117 PRO A N 1
ATOM 921 C CA . PRO A 1 117 ? 1.210 -6.597 12.317 1.00 86.44 117 PRO A CA 1
ATOM 922 C C . PRO A 1 117 ? 2.553 -5.874 12.482 1.00 86.44 117 PRO A C 1
ATOM 924 O O . PRO A 1 117 ? 2.679 -4.994 13.326 1.00 86.44 117 PRO A O 1
ATOM 927 N N . SER A 1 118 ? 3.545 -6.176 11.637 1.00 84.62 118 SER A N 1
ATOM 928 C CA . SER A 1 118 ? 4.818 -5.449 11.582 1.00 84.62 118 SER A CA 1
ATOM 929 C C . SER A 1 118 ? 4.667 -3.977 11.194 1.00 84.62 118 SER A C 1
ATOM 931 O O . SER A 1 118 ? 5.584 -3.208 11.445 1.00 84.62 118 SER A O 1
ATOM 933 N N . LEU A 1 119 ? 3.541 -3.567 10.595 1.00 85.25 119 LEU A N 1
ATOM 934 C CA . LEU A 1 119 ? 3.261 -2.160 10.282 1.00 85.25 119 LEU A CA 1
ATOM 935 C C . LEU A 1 119 ? 2.836 -1.351 11.508 1.00 85.25 119 LEU A C 1
ATOM 937 O O . LEU A 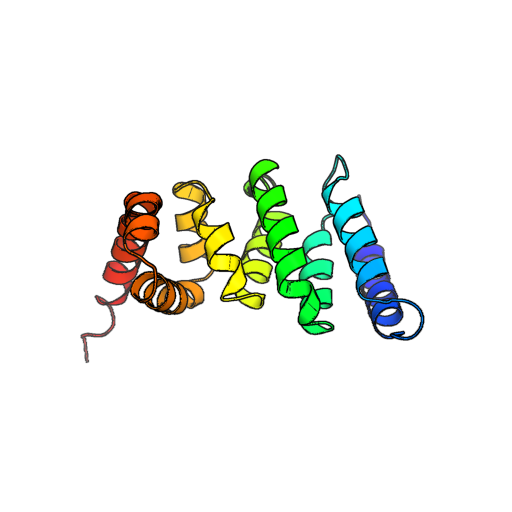1 119 ? 2.971 -0.134 11.491 1.00 85.25 119 LEU A O 1
ATOM 941 N N . ILE A 1 120 ? 2.296 -2.004 12.541 1.00 86.75 120 ILE A N 1
ATOM 942 C CA . ILE A 1 120 ? 1.736 -1.344 13.726 1.00 86.75 120 ILE A CA 1
ATOM 943 C C . ILE A 1 120 ? 2.772 -0.447 14.426 1.00 86.75 120 ILE A C 1
ATOM 945 O O . ILE A 1 120 ? 2.480 0.740 14.566 1.00 86.75 120 ILE A O 1
ATOM 949 N N . PRO A 1 121 ? 3.965 -0.938 14.827 1.00 87.31 121 PRO A N 1
ATOM 950 C CA . PRO A 1 121 ? 4.939 -0.097 15.525 1.00 87.31 121 PRO A CA 1
ATOM 951 C C . PRO A 1 121 ? 5.429 1.069 14.658 1.00 87.31 121 PRO A C 1
ATOM 953 O O . PRO A 1 121 ? 5.491 2.200 15.136 1.00 87.31 121 PRO A O 1
ATOM 956 N N . ASP A 1 122 ? 5.694 0.826 13.369 1.00 88.00 122 ASP A N 1
ATOM 957 C CA . ASP A 1 122 ? 6.138 1.880 12.452 1.00 88.00 122 ASP A CA 1
ATOM 958 C C . ASP A 1 122 ? 5.046 2.949 12.238 1.00 88.00 122 ASP A C 1
ATOM 960 O O . ASP A 1 122 ? 5.336 4.140 12.129 1.00 88.00 122 ASP A O 1
ATOM 964 N N . LEU A 1 123 ? 3.770 2.541 12.190 1.00 86.81 123 LEU A N 1
ATOM 965 C CA . LEU A 1 123 ? 2.632 3.457 12.097 1.00 86.81 123 LEU A CA 1
ATOM 966 C C . LEU A 1 123 ? 2.473 4.287 13.370 1.00 86.81 123 LEU A C 1
ATOM 968 O O . LEU A 1 123 ? 2.179 5.474 13.270 1.00 86.81 123 LEU A O 1
ATOM 972 N N . GLN A 1 124 ? 2.668 3.694 14.549 1.00 85.69 124 GLN A N 1
ATOM 973 C CA . GLN A 1 124 ? 2.614 4.423 15.818 1.00 85.69 124 GLN A CA 1
ATOM 974 C C . GLN A 1 124 ? 3.708 5.486 15.897 1.00 85.69 124 GLN A C 1
ATOM 976 O O . GLN A 1 124 ? 3.416 6.635 16.223 1.00 85.69 124 GLN A O 1
ATOM 981 N N . GLU A 1 125 ? 4.945 5.125 15.548 1.00 88.31 125 GLU A N 1
ATOM 982 C CA . GLU A 1 125 ? 6.056 6.076 15.503 1.00 88.31 125 GLU A CA 1
ATOM 983 C C . GLU A 1 125 ? 5.785 7.191 14.486 1.00 88.31 125 GLU A C 1
ATOM 985 O O . GLU A 1 125 ? 5.989 8.371 14.777 1.00 88.31 125 GLU A O 1
ATOM 990 N N . TYR A 1 126 ? 5.251 6.847 13.312 1.00 87.38 126 TYR A N 1
ATOM 991 C CA . TYR A 1 126 ? 4.893 7.840 12.306 1.00 87.38 126 TYR A CA 1
ATOM 992 C C . TYR A 1 126 ? 3.816 8.807 12.806 1.00 87.38 126 TYR A C 1
ATOM 994 O O . TYR A 1 126 ? 3.979 10.019 12.690 1.00 87.38 126 TYR A O 1
ATOM 1002 N N . VAL A 1 127 ? 2.741 8.287 13.404 1.00 87.00 127 VAL A N 1
ATOM 1003 C CA . VAL A 1 127 ? 1.645 9.082 13.976 1.00 87.00 127 VAL A CA 1
ATOM 1004 C C . VAL A 1 127 ? 2.145 9.990 15.096 1.00 87.00 127 VAL A C 1
ATOM 1006 O O . VAL A 1 127 ? 1.766 11.157 15.130 1.00 87.00 127 VAL A O 1
ATOM 1009 N N . ALA A 1 128 ? 3.026 9.505 15.974 1.00 85.38 128 ALA A N 1
ATOM 1010 C CA . ALA A 1 128 ? 3.594 10.310 17.055 1.00 85.38 128 ALA A CA 1
ATOM 1011 C C . ALA A 1 128 ? 4.370 11.539 16.542 1.00 85.38 128 ALA A C 1
ATOM 1013 O O . ALA A 1 128 ? 4.439 12.557 17.226 1.00 85.38 128 ALA A O 1
ATOM 1014 N N . ASN A 1 129 ? 4.910 11.460 15.322 1.00 86.56 129 ASN A N 1
ATOM 1015 C CA . ASN A 1 129 ? 5.640 12.544 14.667 1.00 86.56 129 ASN A CA 1
ATOM 1016 C C . ASN A 1 129 ? 4.769 13.406 13.728 1.00 86.56 129 ASN A C 1
ATOM 1018 O O . ASN A 1 129 ? 5.273 14.360 13.129 1.00 86.56 129 ASN A O 1
ATOM 1022 N N . LEU A 1 130 ? 3.474 13.101 13.566 1.00 83.31 130 LEU A N 1
ATOM 1023 C CA . LEU A 1 130 ? 2.587 13.868 12.688 1.00 83.31 130 LEU A CA 1
ATOM 1024 C C . LEU A 1 130 ? 2.093 15.170 13.342 1.00 83.31 130 LEU A C 1
ATOM 1026 O O . LEU A 1 130 ? 1.808 15.215 14.539 1.00 83.31 130 LEU A O 1
ATOM 1030 N N . PRO A 1 131 ? 1.884 16.238 12.548 1.00 85.31 131 PRO A N 1
ATOM 1031 C CA . PRO A 1 131 ? 1.306 17.476 13.051 1.00 85.31 131 PRO A CA 1
ATOM 1032 C C . PRO A 1 131 ? -0.161 17.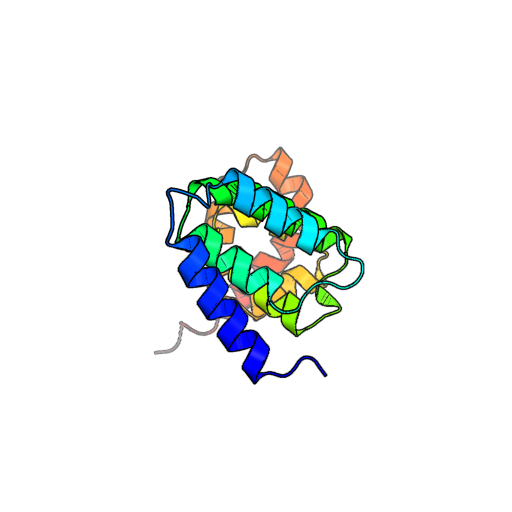288 13.489 1.00 85.31 131 PRO A C 1
ATOM 1034 O O . PRO A 1 131 ? -0.913 16.532 12.860 1.00 85.31 131 PRO A O 1
ATOM 1037 N N . PRO A 1 132 ? -0.633 18.051 14.495 1.00 80.31 132 PRO A N 1
ATOM 1038 C CA . PRO A 1 132 ? -1.956 17.871 15.104 1.00 80.31 132 PRO A CA 1
ATOM 1039 C C . PRO A 1 132 ? -3.121 18.044 14.118 1.00 80.31 132 PRO A C 1
ATOM 1041 O O . PRO A 1 132 ? -4.162 17.405 14.254 1.00 80.31 132 PRO A O 1
ATOM 1044 N N . ALA A 1 133 ? -2.951 18.856 13.071 1.00 81.94 133 ALA A N 1
ATOM 1045 C CA . ALA A 1 133 ? -3.955 19.009 12.017 1.00 81.94 133 ALA A CA 1
ATOM 1046 C C . ALA A 1 133 ? -4.201 17.707 11.230 1.00 81.94 133 ALA A C 1
ATOM 1048 O O . ALA A 1 133 ? -5.323 17.449 10.798 1.00 81.94 133 ALA A O 1
ATOM 1049 N N . GLN A 1 134 ? -3.167 16.879 11.043 1.00 78.94 134 GLN A N 1
ATOM 1050 C CA . GLN A 1 134 ? -3.302 15.593 10.359 1.00 78.94 134 GLN A CA 1
ATOM 1051 C C . GLN A 1 134 ? -3.863 14.522 11.293 1.00 78.94 134 GLN A C 1
ATOM 1053 O O . GLN A 1 134 ? -4.731 13.766 10.867 1.00 78.94 134 GLN A O 1
ATOM 1058 N N . LEU A 1 135 ? -3.464 14.525 12.570 1.00 81.06 135 LEU A N 1
ATOM 1059 C CA . LEU A 1 135 ? -3.981 13.606 13.591 1.00 81.06 135 LEU A CA 1
ATOM 1060 C C . LEU A 1 135 ? -5.506 13.670 13.722 1.00 81.06 135 LEU A C 1
ATOM 1062 O O . LEU A 1 135 ? -6.170 12.638 13.682 1.00 81.06 135 LEU A O 1
ATOM 1066 N N . ASN A 1 136 ? -6.073 14.879 13.767 1.00 81.31 136 ASN A N 1
ATOM 1067 C CA . ASN A 1 136 ? -7.525 15.067 13.842 1.00 81.31 136 ASN A CA 1
ATOM 1068 C C . ASN A 1 136 ? -8.273 14.433 12.654 1.00 81.31 136 ASN A C 1
ATOM 1070 O O . ASN A 1 136 ? -9.378 13.921 12.812 1.00 81.31 136 ASN A O 1
ATOM 1074 N N . ARG A 1 137 ? -7.671 14.414 11.456 1.00 80.62 137 ARG A N 1
ATOM 1075 C CA . ARG A 1 137 ? -8.292 13.819 10.256 1.00 80.62 137 ARG A CA 1
ATOM 1076 C C . ARG A 1 137 ? -8.318 12.293 10.307 1.00 80.62 137 ARG A C 1
ATOM 1078 O O . ARG A 1 137 ? -9.219 11.687 9.734 1.00 80.62 137 ARG A O 1
ATOM 1085 N N . ILE A 1 138 ? -7.347 11.686 10.985 1.00 84.12 138 ILE A N 1
ATOM 1086 C CA . ILE A 1 138 ? -7.190 10.229 11.081 1.00 84.12 138 ILE A CA 1
ATOM 1087 C C . ILE A 1 138 ? -7.611 9.671 12.444 1.00 84.12 138 ILE A C 1
ATOM 1089 O O . ILE A 1 138 ? -7.427 8.485 12.682 1.00 84.12 138 ILE A O 1
ATOM 1093 N N . GLN A 1 139 ? -8.216 10.479 13.322 1.00 81.88 139 GLN A N 1
ATOM 1094 C CA . GLN A 1 139 ? -8.573 10.095 14.696 1.00 81.88 139 GLN A CA 1
ATOM 1095 C C . GLN A 1 139 ? -9.383 8.789 14.775 1.00 81.88 139 GLN A C 1
ATOM 1097 O O . GLN A 1 139 ? -9.155 7.957 15.650 1.00 81.88 139 GLN A O 1
ATOM 1102 N N . HIS A 1 140 ? -10.287 8.565 13.822 1.00 82.75 140 HIS A N 1
ATOM 1103 C CA . HIS A 1 140 ? -11.052 7.323 13.726 1.00 82.75 140 HIS A CA 1
ATOM 1104 C C . HIS A 1 140 ? -10.160 6.097 13.446 1.00 82.75 140 HIS A C 1
ATOM 1106 O O . HIS A 1 140 ? -10.386 5.039 14.023 1.00 82.75 140 HIS A O 1
ATOM 1112 N N . LEU A 1 141 ? -9.108 6.228 12.631 1.00 83.62 141 LEU A N 1
ATOM 1113 C CA . LEU A 1 141 ? -8.127 5.162 12.393 1.00 83.62 141 LEU A CA 1
ATOM 1114 C C . LEU A 1 141 ? -7.166 4.987 13.571 1.00 83.62 141 LEU A C 1
ATOM 1116 O O . LEU A 1 141 ? -6.755 3.863 13.845 1.00 83.62 141 LEU A O 1
ATOM 1120 N N . LEU A 1 142 ? -6.843 6.067 14.291 1.00 81.12 142 LEU A N 1
ATOM 1121 C CA . LEU A 1 142 ? -6.027 5.993 15.508 1.00 81.12 142 LEU A CA 1
ATOM 1122 C C . LEU A 1 142 ? -6.701 5.127 16.568 1.00 81.12 142 LEU A C 1
ATOM 1124 O O . LEU A 1 142 ? -6.055 4.241 17.113 1.00 81.12 142 LEU A O 1
ATOM 1128 N N . SER A 1 143 ? -8.014 5.286 16.761 1.00 83.31 143 SER A N 1
ATOM 1129 C CA . SER A 1 143 ? -8.767 4.434 17.690 1.00 83.31 143 SER A CA 1
ATOM 1130 C C . SER A 1 143 ? -8.704 2.942 17.322 1.00 83.31 143 SER A C 1
ATOM 1132 O O . SER A 1 143 ? -8.631 2.083 18.199 1.00 83.31 143 SER A O 1
ATOM 1134 N N . LEU A 1 144 ? -8.656 2.617 16.023 1.00 84.50 144 LEU A N 1
ATOM 1135 C CA . LEU A 1 144 ? -8.496 1.239 15.547 1.00 84.50 144 LEU A CA 1
ATOM 1136 C C . LEU A 1 144 ? -7.070 0.724 15.752 1.00 84.50 144 LEU A C 1
ATOM 1138 O O . LEU A 1 144 ? -6.883 -0.426 16.149 1.00 84.50 144 LEU A O 1
ATOM 1142 N N . LEU A 1 145 ? -6.067 1.567 15.500 1.00 83.56 145 LEU A N 1
ATOM 1143 C CA . LEU A 1 145 ? -4.666 1.240 15.749 1.00 83.56 145 LEU A CA 1
ATOM 1144 C C . LEU A 1 145 ? -4.436 0.952 17.242 1.00 83.56 145 LEU A C 1
ATOM 1146 O O . LEU A 1 145 ? -3.859 -0.077 17.587 1.00 83.56 145 LEU A O 1
ATOM 1150 N N . GLU A 1 146 ? -4.957 1.804 18.125 1.00 82.50 146 GLU A N 1
ATOM 1151 C CA . GLU A 1 146 ? -4.898 1.639 19.582 1.00 82.50 146 GLU A CA 1
ATOM 1152 C C . GLU A 1 146 ? -5.602 0.355 20.048 1.00 82.50 146 GLU A C 1
ATOM 1154 O O . GLU A 1 146 ? -5.035 -0.409 20.839 1.00 82.50 146 GLU A O 1
ATOM 1159 N N . ALA A 1 147 ? -6.785 0.052 19.503 1.00 81.31 147 ALA A N 1
ATOM 1160 C CA . ALA A 1 147 ? -7.505 -1.186 19.801 1.00 81.31 147 ALA A CA 1
ATOM 1161 C C . ALA A 1 147 ? -6.684 -2.442 19.443 1.00 81.31 147 ALA A C 1
ATOM 1163 O O . ALA A 1 147 ? -6.648 -3.401 20.217 1.00 81.31 147 ALA A O 1
ATOM 1164 N N . HIS A 1 148 ? -5.962 -2.429 18.316 1.00 75.12 148 HIS A N 1
ATOM 1165 C CA . HIS A 1 148 ? -5.070 -3.530 17.939 1.00 75.12 148 HIS A CA 1
ATOM 1166 C C . HIS A 1 148 ? -3.824 -3.630 18.823 1.00 75.12 148 HIS A C 1
ATOM 1168 O O . HIS A 1 148 ? -3.372 -4.737 19.108 1.00 75.12 148 HIS A O 1
ATOM 1174 N N . THR A 1 149 ? -3.288 -2.507 19.303 1.00 68.62 149 THR A N 1
ATOM 1175 C CA . THR A 1 149 ? -2.112 -2.509 20.192 1.00 68.62 149 THR A CA 1
ATOM 1176 C C . THR A 1 149 ? -2.439 -3.064 21.578 1.00 68.62 149 THR A C 1
ATOM 1178 O O . THR A 1 149 ? -1.663 -3.848 22.125 1.00 68.62 149 THR A O 1
ATOM 1181 N N . SER A 1 150 ? -3.635 -2.762 22.097 1.00 60.62 150 SER A N 1
ATOM 1182 C CA . SER A 1 150 ? -4.117 -3.255 23.396 1.00 60.62 150 SER A CA 1
ATOM 1183 C C . SER A 1 150 ? -4.318 -4.777 23.418 1.00 60.62 150 SER A C 1
ATOM 1185 O O . SER A 1 150 ? -4.219 -5.408 24.468 1.00 60.62 150 SER A O 1
ATOM 1187 N N . SER A 1 151 ? -4.558 -5.399 22.257 1.00 56.19 151 SER A N 1
ATOM 1188 C CA . SER A 1 151 ? -4.619 -6.862 22.140 1.00 56.19 151 SER A CA 1
ATOM 1189 C C . SER A 1 151 ? -3.241 -7.532 22.231 1.00 56.19 151 SER A C 1
ATOM 1191 O O . SER A 1 151 ? -3.178 -8.710 22.574 1.00 56.19 151 SER A O 1
ATOM 1193 N N . VAL A 1 152 ? -2.152 -6.823 21.915 1.00 52.47 152 VAL A N 1
ATOM 1194 C CA . VAL A 1 152 ? -0.784 -7.378 21.889 1.00 52.47 152 VAL A CA 1
ATOM 1195 C C . VAL A 1 152 ? -0.099 -7.245 23.255 1.00 52.47 152 VAL A C 1
ATOM 1197 O O . VAL A 1 152 ? 0.697 -8.102 23.637 1.00 52.47 152 VAL A O 1
ATOM 1200 N N . THR A 1 153 ? -0.436 -6.219 24.042 1.00 49.19 153 THR A N 1
ATOM 1201 C CA . THR A 1 153 ? 0.163 -5.992 25.370 1.00 49.19 153 THR A CA 1
ATOM 1202 C C . THR A 1 153 ? -0.329 -6.959 26.452 1.00 49.19 153 THR A C 1
ATOM 1204 O O . THR A 1 153 ? 0.352 -7.127 27.460 1.00 49.19 153 THR A O 1
ATOM 1207 N N . ASN A 1 154 ? -1.450 -7.660 26.242 1.00 43.38 154 ASN A N 1
ATOM 1208 C CA . ASN A 1 154 ? -1.985 -8.630 27.209 1.00 43.38 154 ASN A CA 1
ATOM 1209 C C . ASN A 1 154 ? -1.356 -10.036 27.135 1.00 43.38 154 ASN A C 1
ATOM 1211 O O . ASN A 1 154 ? -1.707 -10.893 27.944 1.00 43.38 154 ASN A O 1
ATOM 1215 N N . THR A 1 155 ? -0.418 -10.299 26.217 1.00 44.69 155 THR A N 1
ATOM 1216 C CA . THR A 1 155 ? 0.210 -11.631 26.065 1.00 44.69 155 THR A CA 1
ATOM 1217 C C . THR A 1 155 ? 1.673 -11.724 26.507 1.00 44.69 155 THR A C 1
ATOM 1219 O O . THR A 1 155 ? 2.228 -12.820 26.499 1.00 44.69 155 THR A O 1
ATOM 1222 N N . THR A 1 156 ? 2.297 -10.632 26.961 1.00 41.84 156 THR A N 1
ATOM 1223 C CA . THR A 1 156 ? 3.729 -10.616 27.348 1.00 41.84 156 THR A CA 1
ATOM 1224 C C . THR A 1 156 ? 3.943 -10.328 28.838 1.00 41.84 156 THR A C 1
ATOM 1226 O O . THR A 1 156 ? 4.917 -9.695 29.231 1.00 41.84 156 THR A O 1
ATOM 1229 N N . GLY A 1 157 ? 3.017 -10.791 29.681 1.00 39.53 157 GLY A N 1
ATOM 1230 C CA . GLY A 1 157 ? 3.060 -10.633 31.137 1.00 39.53 157 GLY A CA 1
ATOM 1231 C C . GLY A 1 157 ? 2.661 -11.910 31.867 1.00 39.53 157 GLY A C 1
ATOM 1232 O O . GLY A 1 157 ? 1.749 -11.894 32.684 1.00 39.53 157 GLY A O 1
ATOM 1233 N N . SER A 1 158 ? 3.276 -13.044 31.529 1.00 38.78 158 SER A N 1
ATOM 1234 C CA . SER A 1 158 ? 3.222 -14.267 32.341 1.00 38.78 158 SER A CA 1
ATOM 1235 C C . SER A 1 158 ? 4.373 -15.197 31.968 1.00 38.78 158 SER A C 1
ATOM 1237 O O . SER A 1 158 ? 4.196 -16.132 31.189 1.00 38.78 158 SER A O 1
ATOM 1239 N N . LYS A 1 159 ? 5.557 -14.913 32.513 1.00 33.12 159 LYS A N 1
ATOM 1240 C CA . LYS A 1 159 ? 6.398 -15.874 33.241 1.00 33.12 159 LYS A CA 1
ATOM 1241 C C . LYS A 1 159 ? 7.630 -15.188 33.806 1.00 33.12 159 LYS A C 1
ATOM 1243 O O . LYS A 1 159 ? 8.228 -14.376 33.072 1.00 33.12 159 LYS A O 1
#

Radius of gyration: 17.61 Å; chains: 1; bounding box: 33×40×55 Å